Protein AF-A0A6J5WQT6-F1 (afdb_monomer_lite)

Sequence (153 aa):
MKPCLATYYPVIESSADGLALVDELRVAVCMAANLCIQNEGKNLQTSWNDFAIDVWKLLLNVSKVSSRDRVALTAINFLTTLSTSMDHNLFAGHLMITQICQDIVIPIVRLRDKDEELFKVNYIEFIKRDIASDIHIRQRIACEILKGIATNY

pLDDT: mean 81.01, std 10.4, range [44.94, 96.62]

Structure (mmCIF, N/CA/C/O backbone):
data_AF-A0A6J5WQT6-F1
#
_entry.id   AF-A0A6J5WQT6-F1
#
loop_
_atom_site.group_PDB
_atom_site.id
_atom_site.type_symbol
_atom_site.label_atom_id
_atom_site.label_alt_id
_atom_site.label_comp_id
_atom_site.label_asym_id
_atom_site.label_entity_id
_atom_site.label_seq_id
_atom_site.pdbx_PDB_ins_code
_atom_site.Cartn_x
_atom_site.Cartn_y
_atom_site.Cartn_z
_atom_site.occupancy
_atom_site.B_iso_or_equiv
_atom_site.auth_seq_id
_atom_site.auth_comp_id
_atom_site.auth_asym_id
_atom_site.auth_atom_id
_atom_site.pdbx_PDB_model_num
ATOM 1 N N . MET A 1 1 ? -21.359 1.581 6.136 1.00 44.94 1 MET A N 1
ATOM 2 C CA . MET A 1 1 ? -21.185 2.257 4.825 1.00 44.94 1 MET A CA 1
ATOM 3 C C . MET A 1 1 ? -20.963 1.165 3.778 1.00 44.94 1 MET A C 1
ATOM 5 O O . MET A 1 1 ? -20.266 0.218 4.103 1.00 44.94 1 MET A O 1
ATOM 9 N N . LYS A 1 2 ? -21.603 1.187 2.596 1.00 45.00 2 LYS A N 1
ATOM 10 C CA . LYS A 1 2 ? -21.353 0.158 1.553 1.00 45.00 2 LYS A CA 1
ATOM 11 C C . LYS A 1 2 ? -19.872 0.202 1.116 1.00 45.00 2 LYS A C 1
ATOM 13 O O . LYS A 1 2 ? -19.338 1.310 1.045 1.00 45.00 2 LYS A O 1
ATOM 18 N N . PRO A 1 3 ? -19.228 -0.938 0.792 1.00 54.09 3 PRO A N 1
ATOM 19 C CA . PRO A 1 3 ? -17.782 -1.012 0.584 1.00 54.09 3 PRO A CA 1
ATOM 20 C C . PRO A 1 3 ? -17.390 -0.481 -0.803 1.00 54.09 3 PRO A C 1
ATOM 22 O O . PRO A 1 3 ? -17.045 -1.234 -1.710 1.00 54.09 3 PRO A O 1
ATOM 25 N N . CYS A 1 4 ? -17.472 0.834 -1.015 1.00 62.56 4 CYS A N 1
ATOM 26 C CA . CYS A 1 4 ? -17.171 1.446 -2.316 1.00 62.56 4 CYS A CA 1
ATOM 27 C C . CYS A 1 4 ? -15.698 1.301 -2.736 1.00 62.56 4 CYS A C 1
ATOM 29 O O . CYS A 1 4 ? -15.417 1.312 -3.933 1.00 62.56 4 CYS A O 1
ATOM 31 N N . LEU A 1 5 ? -14.770 1.160 -1.782 1.00 72.50 5 LEU A N 1
ATOM 32 C CA . LEU A 1 5 ? -13.321 1.164 -2.036 1.00 72.50 5 LEU A CA 1
ATOM 33 C C . LEU A 1 5 ? -12.792 -0.156 -2.607 1.00 72.50 5 LEU A C 1
ATOM 35 O O . LEU A 1 5 ? -12.010 -0.143 -3.559 1.00 72.50 5 LEU A O 1
ATOM 39 N N . ALA A 1 6 ? -13.230 -1.282 -2.038 1.00 69.00 6 ALA A N 1
ATOM 40 C CA . ALA A 1 6 ? -12.795 -2.622 -2.436 1.00 69.00 6 ALA A CA 1
ATOM 41 C C . ALA A 1 6 ? -13.644 -3.224 -3.572 1.00 69.00 6 ALA A C 1
ATOM 43 O O . ALA A 1 6 ? -13.347 -4.318 -4.050 1.00 69.00 6 ALA A O 1
ATOM 44 N N . THR A 1 7 ? -14.701 -2.529 -4.002 1.00 78.69 7 THR A N 1
ATOM 45 C CA . THR A 1 7 ? -15.551 -2.976 -5.108 1.00 78.69 7 THR A CA 1
ATOM 46 C C . THR A 1 7 ? -14.799 -2.853 -6.434 1.00 78.69 7 THR A C 1
ATOM 48 O O . THR A 1 7 ? -14.163 -1.834 -6.710 1.00 78.69 7 THR A O 1
ATOM 51 N N . TYR A 1 8 ? -14.879 -3.910 -7.243 1.00 77.00 8 TYR A N 1
ATOM 52 C CA . TYR A 1 8 ? -14.387 -3.933 -8.615 1.00 77.00 8 TYR A CA 1
ATOM 53 C C . TYR A 1 8 ? -15.481 -3.441 -9.567 1.00 77.00 8 TYR A C 1
ATOM 55 O O . TYR A 1 8 ? -16.599 -3.961 -9.535 1.00 77.00 8 TYR A O 1
ATOM 63 N N . TYR A 1 9 ? -15.162 -2.459 -10.414 1.00 82.00 9 TYR A N 1
ATOM 64 C CA . TYR A 1 9 ? -16.100 -1.881 -11.382 1.00 82.00 9 TYR A CA 1
ATOM 65 C C . TYR A 1 9 ? -15.746 -2.311 -12.817 1.00 82.00 9 TYR A C 1
ATOM 67 O O . TYR A 1 9 ? -15.130 -1.535 -13.546 1.00 82.00 9 TYR A O 1
ATOM 75 N N . PRO A 1 10 ? -16.145 -3.518 -13.269 1.00 79.44 10 PRO A N 1
ATOM 76 C CA . PRO A 1 10 ? -15.656 -4.121 -14.515 1.00 79.44 10 PRO A CA 1
ATOM 77 C C . PRO A 1 10 ? -15.896 -3.268 -15.765 1.00 79.44 10 PRO A C 1
ATOM 79 O O . PRO A 1 10 ? -15.070 -3.266 -16.665 1.00 79.44 10 PRO A O 1
ATOM 82 N N . VAL A 1 11 ? -17.004 -2.523 -15.814 1.00 83.94 11 VAL A N 1
ATOM 83 C CA . VAL A 1 11 ? -17.367 -1.674 -16.964 1.00 83.94 11 VAL A CA 1
ATOM 84 C C . VAL A 1 11 ? -16.436 -0.465 -17.113 1.00 83.94 11 VAL A C 1
ATOM 86 O O . VAL A 1 11 ? -16.212 0.008 -18.220 1.00 83.94 11 VAL A O 1
ATOM 89 N N . ILE A 1 12 ? -15.908 0.051 -16.002 1.00 82.62 12 ILE A N 1
ATOM 90 C CA . ILE A 1 12 ? -15.072 1.259 -15.983 1.00 82.62 12 ILE A CA 1
ATOM 91 C C . ILE A 1 12 ? -13.594 0.855 -15.978 1.00 82.62 12 ILE A C 1
ATOM 93 O O . ILE A 1 12 ? -12.795 1.361 -16.765 1.00 82.62 12 ILE A O 1
ATOM 97 N N . GLU A 1 13 ? -13.242 -0.120 -15.138 1.00 84.62 13 GLU A N 1
ATOM 98 C CA . GLU A 1 13 ? -11.874 -0.607 -14.945 1.00 84.62 13 GLU A CA 1
ATOM 99 C C . GLU A 1 13 ? -11.351 -1.458 -16.117 1.00 84.62 13 GLU A C 1
ATOM 101 O O . GLU A 1 13 ? -10.177 -1.818 -16.123 1.00 84.62 13 GLU A O 1
ATOM 106 N N . SER A 1 14 ? -12.177 -1.770 -17.126 1.00 85.81 14 SER A N 1
ATOM 107 C CA . SER A 1 14 ? -11.725 -2.443 -18.354 1.00 85.81 14 SER A CA 1
ATOM 108 C C . SER A 1 14 ? -10.884 -1.547 -19.268 1.00 85.81 14 SER A C 1
ATOM 110 O O . SER A 1 14 ? -10.211 -2.051 -20.165 1.00 85.81 14 SER A O 1
ATOM 112 N N . SER A 1 15 ? -10.936 -0.227 -19.075 1.00 89.62 15 SER A N 1
ATOM 113 C CA . SER A 1 15 ? -10.136 0.751 -19.820 1.00 89.62 15 SER A CA 1
ATOM 114 C C . SER A 1 15 ? -9.016 1.319 -18.947 1.00 89.62 15 SER A C 1
ATOM 116 O O . SER A 1 15 ? -9.178 1.445 -17.733 1.00 89.62 15 SER A O 1
ATOM 118 N N . ALA A 1 16 ? -7.888 1.694 -19.558 1.00 86.81 16 ALA A N 1
ATOM 119 C CA . ALA A 1 16 ? -6.777 2.313 -18.833 1.00 86.81 16 ALA A CA 1
ATOM 120 C C . ALA A 1 16 ? -7.197 3.639 -18.168 1.00 86.81 16 ALA A C 1
ATOM 122 O O . ALA A 1 16 ? -6.909 3.850 -16.990 1.00 86.81 16 ALA A O 1
ATOM 123 N N . ASP A 1 17 ? -7.940 4.480 -18.893 1.00 88.50 17 ASP A N 1
ATOM 124 C CA . ASP A 1 17 ? -8.426 5.772 -18.394 1.00 88.50 17 ASP A CA 1
ATOM 125 C C . ASP A 1 17 ? -9.438 5.599 -17.256 1.00 88.50 17 ASP A C 1
ATOM 127 O O . ASP A 1 17 ? -9.370 6.285 -16.236 1.00 88.50 17 ASP A O 1
ATOM 131 N N . GLY A 1 18 ? -10.354 4.636 -17.389 1.00 89.25 18 GLY A N 1
ATOM 132 C CA . GLY A 1 18 ? -11.322 4.333 -16.342 1.00 89.25 18 GLY A CA 1
ATOM 133 C C . GLY A 1 18 ? -10.664 3.763 -15.086 1.00 89.25 18 GLY A C 1
ATOM 134 O O . GLY A 1 18 ? -11.011 4.175 -13.982 1.00 89.25 18 GLY A O 1
ATOM 135 N N . LEU A 1 19 ? -9.666 2.884 -15.223 1.00 88.38 19 LEU A N 1
ATOM 136 C CA . LEU A 1 19 ? -8.891 2.396 -14.080 1.00 88.38 19 LEU A CA 1
ATOM 137 C C . LEU A 1 19 ? -8.145 3.538 -13.371 1.00 88.38 19 LEU A C 1
ATOM 139 O O . LEU A 1 19 ? -8.180 3.609 -12.142 1.00 88.38 19 LEU A O 1
ATOM 143 N N . ALA A 1 20 ? -7.519 4.448 -14.125 1.00 89.75 20 ALA A N 1
ATOM 144 C CA . ALA A 1 20 ? -6.829 5.610 -13.568 1.00 89.75 20 ALA A CA 1
ATOM 145 C C . ALA A 1 20 ? -7.782 6.525 -12.780 1.00 89.75 20 ALA A C 1
ATOM 147 O O . ALA A 1 20 ? -7.458 6.928 -11.662 1.00 89.75 20 ALA A O 1
ATOM 148 N N . LEU A 1 21 ? -8.983 6.780 -13.309 1.00 91.12 21 LEU A N 1
ATOM 149 C CA . LEU A 1 21 ? -10.018 7.564 -12.630 1.00 91.12 21 LEU A CA 1
ATOM 150 C C . LEU A 1 21 ? -10.463 6.914 -11.311 1.00 91.12 21 LEU A C 1
ATOM 152 O O . LEU A 1 21 ? -10.594 7.587 -10.286 1.00 91.12 21 LEU A O 1
ATOM 156 N N . VAL A 1 22 ? -10.691 5.598 -11.315 1.00 90.81 22 VAL A N 1
ATOM 157 C CA . VAL A 1 22 ? -11.077 4.875 -10.094 1.00 90.81 22 VAL A CA 1
ATOM 158 C C . VAL A 1 22 ? -9.937 4.905 -9.069 1.00 90.81 22 VAL A C 1
ATOM 160 O O . VAL A 1 22 ? -10.186 5.049 -7.872 1.00 90.81 22 VAL A O 1
ATOM 163 N N . ASP A 1 23 ? -8.685 4.817 -9.513 1.00 91.88 23 ASP A N 1
ATOM 164 C CA . ASP A 1 23 ? -7.517 4.922 -8.637 1.00 91.88 23 ASP A CA 1
ATOM 165 C C . ASP A 1 23 ? -7.348 6.318 -8.038 1.00 91.88 23 ASP A C 1
ATOM 167 O O . ASP A 1 23 ? -7.031 6.440 -6.853 1.00 91.88 23 ASP A O 1
ATOM 171 N N . GLU A 1 24 ? -7.629 7.371 -8.800 1.00 92.25 24 GLU A N 1
ATOM 172 C CA . GLU A 1 24 ? -7.683 8.741 -8.287 1.00 92.25 24 GLU A CA 1
ATOM 173 C C . GLU A 1 24 ? -8.760 8.919 -7.223 1.00 92.25 24 GLU A C 1
ATOM 175 O O . GLU A 1 24 ? -8.486 9.489 -6.164 1.00 92.25 24 GLU A O 1
ATOM 180 N N . LEU A 1 25 ? -9.950 8.361 -7.448 1.00 92.50 25 LEU A N 1
ATOM 181 C CA . LEU A 1 25 ? -11.016 8.375 -6.454 1.00 92.50 25 LEU A CA 1
ATOM 182 C C . LEU A 1 25 ? -10.603 7.627 -5.177 1.00 92.50 25 LEU A C 1
ATOM 184 O O . LEU A 1 25 ? -10.785 8.146 -4.076 1.00 92.50 25 LEU A O 1
ATOM 188 N N . ARG A 1 26 ? -10.014 6.430 -5.308 1.00 92.56 26 ARG A N 1
ATOM 189 C CA . ARG A 1 26 ? -9.519 5.635 -4.168 1.00 92.56 26 ARG A CA 1
ATOM 190 C C . ARG A 1 26 ? -8.470 6.412 -3.365 1.00 92.56 26 ARG A C 1
ATOM 192 O O . ARG A 1 26 ? -8.552 6.447 -2.139 1.00 92.56 26 ARG A O 1
ATOM 199 N N . VAL A 1 27 ? -7.533 7.085 -4.039 1.00 93.19 27 VAL A N 1
ATOM 200 C CA . VAL A 1 27 ? -6.537 7.960 -3.395 1.00 93.19 27 VAL A CA 1
ATOM 201 C C . VAL A 1 27 ? -7.218 9.107 -2.651 1.00 93.19 27 VAL A C 1
ATOM 203 O O . VAL A 1 27 ? -6.952 9.295 -1.465 1.00 93.19 27 VAL A O 1
ATOM 206 N N . ALA A 1 28 ? -8.118 9.842 -3.307 1.00 93.25 28 ALA A N 1
ATOM 207 C CA . ALA A 1 28 ? -8.797 10.990 -2.709 1.00 93.25 28 ALA A CA 1
ATOM 208 C C . ALA A 1 28 ? -9.595 10.602 -1.454 1.00 93.25 28 ALA A C 1
ATOM 210 O O . ALA A 1 28 ? -9.515 11.285 -0.433 1.00 93.25 28 ALA A O 1
ATOM 211 N N . VAL A 1 29 ? -10.304 9.470 -1.497 1.00 91.94 29 VAL A N 1
ATOM 212 C CA . VAL A 1 29 ? -11.066 8.947 -0.354 1.00 91.94 29 VAL A CA 1
ATOM 213 C C . VAL A 1 29 ? -10.141 8.568 0.805 1.00 91.94 29 VAL A C 1
ATOM 215 O O . VAL A 1 29 ? -10.403 8.970 1.939 1.00 91.94 29 VAL A O 1
ATOM 21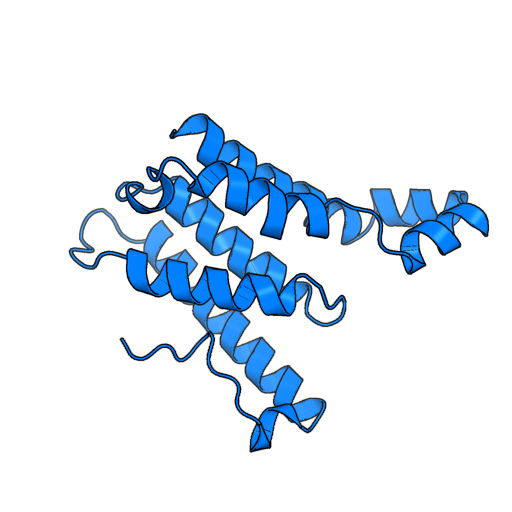8 N N . CYS A 1 30 ? -9.041 7.851 0.546 1.00 91.88 30 CYS A N 1
ATOM 219 C CA . CYS A 1 30 ? -8.073 7.505 1.592 1.00 91.88 30 CYS A CA 1
ATOM 220 C C . CYS A 1 30 ? -7.418 8.754 2.208 1.00 91.88 30 CYS A C 1
ATOM 222 O O . CYS A 1 30 ? -7.247 8.814 3.423 1.00 91.88 30 CYS A O 1
ATOM 224 N N . MET A 1 31 ? -7.084 9.770 1.402 1.00 91.44 31 MET A N 1
ATOM 225 C CA . MET A 1 31 ? -6.524 11.033 1.903 1.00 91.44 31 MET A CA 1
ATOM 226 C C . MET A 1 31 ? -7.521 11.803 2.769 1.00 91.44 31 MET A C 1
ATOM 228 O O . MET A 1 31 ? -7.147 12.285 3.837 1.00 91.44 31 MET A O 1
ATOM 232 N N . ALA A 1 32 ? -8.781 11.898 2.337 1.00 89.75 32 ALA A N 1
ATOM 233 C CA . ALA A 1 32 ? -9.829 12.565 3.100 1.00 89.75 32 ALA A CA 1
ATOM 234 C C . ALA A 1 32 ? -10.065 11.872 4.448 1.00 89.75 32 ALA A C 1
ATOM 236 O O . ALA A 1 32 ? -10.076 12.534 5.483 1.00 89.75 32 ALA A O 1
ATOM 237 N N . ALA A 1 33 ? -10.161 10.538 4.450 1.00 88.25 33 ALA A N 1
ATOM 238 C CA . ALA A 1 33 ? -10.294 9.756 5.676 1.00 88.25 33 ALA A CA 1
ATOM 239 C C . ALA A 1 33 ? -9.100 9.966 6.621 1.00 88.25 33 ALA A C 1
ATOM 241 O O . ALA A 1 33 ? -9.276 10.125 7.827 1.00 88.25 33 ALA A O 1
ATOM 242 N N . ASN A 1 34 ? -7.886 10.038 6.070 1.00 88.50 34 ASN A N 1
ATOM 243 C CA . ASN A 1 34 ? -6.684 10.289 6.856 1.00 88.50 34 ASN A CA 1
ATOM 244 C C . ASN A 1 34 ? -6.702 11.673 7.523 1.00 88.50 34 ASN A C 1
ATOM 246 O O . ASN A 1 34 ? -6.357 11.807 8.695 1.00 88.50 34 ASN A O 1
ATOM 250 N N . LEU A 1 35 ? -7.144 12.697 6.788 1.00 88.38 35 LEU A N 1
ATOM 251 C CA . LEU A 1 35 ? -7.294 14.052 7.314 1.00 88.38 35 LEU A CA 1
ATOM 252 C C . LEU A 1 35 ? -8.351 14.112 8.424 1.00 88.38 35 LEU A C 1
ATOM 254 O O . LEU A 1 35 ? -8.134 14.798 9.418 1.00 88.38 35 LEU A O 1
ATOM 258 N N . CYS A 1 36 ? -9.458 13.374 8.290 1.00 85.06 36 CYS A N 1
ATOM 259 C CA . CYS A 1 36 ? -10.468 13.261 9.344 1.00 85.06 36 CYS A CA 1
ATOM 260 C C . CYS A 1 36 ? -9.867 12.693 10.636 1.00 85.06 36 CYS A C 1
ATOM 262 O O . CYS A 1 36 ? -10.036 13.290 11.692 1.00 85.06 36 CYS A O 1
ATOM 264 N N . ILE A 1 37 ? -9.101 11.598 10.563 1.00 83.12 37 ILE A N 1
ATOM 265 C CA . ILE A 1 37 ? -8.464 11.010 11.756 1.00 83.12 37 ILE A CA 1
ATOM 266 C C . ILE A 1 37 ? -7.483 11.994 12.414 1.00 83.12 37 ILE A C 1
ATOM 268 O O . ILE A 1 37 ? -7.426 12.071 13.638 1.00 83.12 37 ILE A O 1
ATOM 272 N N . GLN A 1 38 ? -6.725 12.760 11.622 1.00 84.38 38 GLN A N 1
ATOM 273 C CA . GLN A 1 38 ? -5.735 13.711 12.146 1.00 84.38 38 GLN A CA 1
ATOM 274 C C . GLN A 1 38 ? -6.357 14.983 12.736 1.00 84.38 38 GLN A C 1
ATOM 276 O O . GLN A 1 38 ? -5.838 15.516 13.715 1.00 84.38 38 GLN A O 1
ATOM 281 N N . ASN A 1 39 ? -7.445 15.481 12.143 1.00 80.75 39 ASN A N 1
ATOM 282 C CA . ASN A 1 39 ? -8.073 16.737 12.557 1.00 80.75 39 ASN A CA 1
ATOM 283 C C . ASN A 1 39 ? -9.094 16.570 13.686 1.00 80.75 39 ASN A C 1
ATOM 285 O O . ASN A 1 39 ? -9.455 17.560 14.325 1.00 80.75 39 ASN A O 1
ATOM 289 N N . GLU A 1 40 ? -9.590 15.360 13.941 1.00 63.84 40 GLU A N 1
ATOM 290 C CA . GLU A 1 40 ? -10.653 15.170 14.918 1.00 63.84 40 GLU A CA 1
ATOM 291 C C . GLU A 1 40 ? -10.130 14.912 16.334 1.00 63.84 40 GLU A C 1
ATOM 293 O O . GLU A 1 40 ? -9.737 13.814 16.727 1.00 63.84 40 GLU A O 1
ATOM 298 N N . GLY A 1 41 ? -10.223 15.956 17.160 1.00 53.62 41 GLY A N 1
ATOM 299 C CA . GLY A 1 41 ? -10.211 15.822 18.608 1.00 53.62 41 GLY A CA 1
ATOM 300 C C . GLY A 1 41 ? -11.430 15.025 19.086 1.00 53.62 41 GLY A C 1
ATOM 301 O O . GLY A 1 41 ? -12.519 15.573 19.203 1.00 53.62 41 GLY A O 1
ATOM 302 N N . LYS A 1 42 ? -11.226 13.740 19.397 1.00 52.72 42 LYS A N 1
ATOM 303 C CA . LYS A 1 42 ? -12.059 12.869 20.260 1.00 52.72 42 LYS A CA 1
ATOM 304 C C . LYS A 1 42 ? -13.551 12.656 19.915 1.00 52.72 42 LYS A C 1
ATOM 306 O O . LYS A 1 42 ? -14.196 11.901 20.636 1.00 52.72 42 LYS A O 1
ATOM 311 N N . ASN A 1 43 ? -14.111 13.245 18.856 1.00 52.44 43 ASN A N 1
ATOM 312 C CA . ASN A 1 43 ? -15.568 13.253 18.625 1.00 52.44 43 ASN A CA 1
ATOM 313 C C . ASN A 1 43 ? -16.109 12.214 17.629 1.00 52.44 43 ASN A C 1
ATOM 315 O O . ASN A 1 43 ? -17.322 12.147 17.419 1.00 52.44 43 ASN A O 1
ATOM 319 N N . LEU A 1 44 ? -15.269 11.341 17.071 1.00 55.97 44 LEU A N 1
ATOM 320 C CA . LEU A 1 44 ? -15.759 10.235 16.249 1.00 55.97 44 LEU A CA 1
ATOM 321 C C . LEU A 1 44 ? -16.254 9.098 17.148 1.00 55.97 44 LEU A C 1
ATOM 323 O O . LEU A 1 44 ? -15.495 8.224 17.543 1.00 55.97 44 LEU A O 1
ATOM 327 N N . GLN A 1 45 ? -17.564 9.066 17.412 1.00 52.38 45 GLN A N 1
ATOM 328 C CA . GLN A 1 45 ? -18.259 7.852 17.879 1.00 52.38 45 GLN A CA 1
ATOM 329 C C . GLN A 1 45 ? -18.304 6.748 16.801 1.00 52.38 45 GLN A C 1
ATOM 331 O O . GLN A 1 45 ? -18.815 5.656 17.046 1.00 52.38 45 GLN A O 1
ATOM 336 N N . THR A 1 46 ? -17.805 7.030 15.593 1.00 63.12 46 THR A N 1
ATOM 337 C CA . THR A 1 46 ? -17.795 6.084 14.477 1.00 63.12 46 THR A CA 1
ATOM 338 C C . THR A 1 46 ? -16.517 5.264 14.516 1.00 63.12 46 THR A C 1
ATOM 340 O O . THR A 1 46 ? -15.428 5.796 14.314 1.00 63.12 46 THR A O 1
ATOM 343 N N . SER A 1 47 ? -16.664 3.958 14.728 1.00 71.81 47 SER A N 1
ATOM 344 C CA . SER A 1 47 ? -15.560 3.016 14.583 1.00 71.81 47 SER A CA 1
ATOM 345 C C . SER A 1 47 ? -15.074 2.994 13.130 1.00 71.81 47 SER A C 1
ATOM 347 O O . SER A 1 47 ? -15.850 2.755 12.203 1.00 71.81 47 SER A O 1
ATOM 349 N N . TRP A 1 48 ? -13.775 3.209 12.928 1.00 80.94 48 TRP A N 1
ATOM 350 C CA . TRP A 1 48 ? -13.124 3.140 11.613 1.00 80.94 48 TRP A CA 1
ATOM 351 C C . TRP A 1 48 ? -12.861 1.707 11.141 1.00 80.94 48 TRP A C 1
ATOM 353 O O . TRP A 1 48 ? -12.327 1.510 10.049 1.00 80.94 48 TRP A O 1
ATOM 363 N N . ASN A 1 49 ? -13.244 0.707 11.938 1.00 80.31 49 ASN A N 1
ATOM 364 C CA . ASN A 1 49 ? -12.882 -0.688 11.723 1.00 80.31 49 ASN A CA 1
ATOM 365 C C . ASN A 1 49 ? -13.348 -1.215 10.361 1.00 80.31 49 ASN A C 1
ATOM 367 O O . ASN A 1 49 ? -12.546 -1.768 9.612 1.00 80.31 49 ASN A O 1
ATOM 371 N N . ASP A 1 50 ? -14.611 -0.979 9.998 1.00 81.56 50 ASP A N 1
ATOM 372 C CA . ASP A 1 50 ? -15.162 -1.427 8.711 1.00 81.56 50 ASP A CA 1
ATOM 373 C C . ASP A 1 50 ? -14.427 -0.789 7.526 1.00 81.56 50 ASP A C 1
ATOM 375 O O . ASP A 1 50 ? -14.080 -1.459 6.552 1.00 81.56 50 ASP A O 1
ATOM 379 N N . PHE A 1 51 ? -14.141 0.511 7.623 1.00 84.25 51 PHE A N 1
ATOM 380 C CA . PHE A 1 51 ? -13.435 1.236 6.573 1.00 84.25 51 PHE A CA 1
ATOM 381 C C . PHE A 1 51 ? -11.989 0.756 6.437 1.00 84.25 51 PHE A C 1
ATOM 383 O O . PHE A 1 51 ? -11.491 0.573 5.329 1.00 84.25 51 PHE A O 1
ATOM 390 N N . ALA A 1 52 ? -11.319 0.490 7.554 1.00 84.69 52 ALA A N 1
ATOM 391 C CA . ALA A 1 52 ? -9.968 -0.039 7.544 1.00 84.69 52 ALA A CA 1
ATOM 392 C C . ALA A 1 52 ? -9.899 -1.463 6.970 1.00 84.69 52 ALA A C 1
ATOM 394 O O . ALA A 1 52 ? -8.961 -1.769 6.237 1.00 84.69 52 ALA A O 1
ATOM 395 N N . ILE A 1 53 ? -10.914 -2.304 7.205 1.00 84.62 53 ILE A N 1
ATOM 396 C CA . ILE A 1 53 ? -11.051 -3.614 6.546 1.00 84.62 53 ILE A CA 1
ATOM 397 C C . ILE A 1 53 ? -11.216 -3.454 5.025 1.00 84.62 53 ILE A C 1
ATOM 399 O O . ILE A 1 53 ? -10.659 -4.236 4.252 1.00 84.62 53 ILE A O 1
ATOM 403 N N . ASP A 1 54 ? -11.955 -2.449 4.558 1.00 87.88 54 ASP A N 1
ATOM 404 C CA . ASP A 1 54 ? -12.088 -2.187 3.121 1.00 87.88 54 ASP A CA 1
ATOM 405 C C . ASP A 1 54 ? -10.784 -1.666 2.501 1.00 87.88 54 ASP A C 1
ATOM 407 O O . ASP A 1 54 ? -10.393 -2.117 1.419 1.00 87.88 54 ASP A O 1
ATOM 411 N N . VAL A 1 55 ? -10.070 -0.772 3.194 1.00 89.19 55 VAL A N 1
ATOM 412 C CA . VAL A 1 55 ? -8.739 -0.296 2.780 1.00 89.19 55 VAL A CA 1
ATOM 413 C C . VAL A 1 55 ? -7.737 -1.451 2.748 1.00 89.19 55 VAL A C 1
ATOM 415 O O . VAL A 1 55 ? -6.939 -1.547 1.817 1.00 89.19 55 VAL A O 1
ATOM 418 N N . TRP A 1 56 ? -7.822 -2.373 3.706 1.00 86.31 56 TRP A N 1
ATOM 419 C CA . TRP A 1 56 ? -7.025 -3.592 3.723 1.00 86.31 56 TRP A CA 1
ATOM 420 C C . TRP A 1 56 ? -7.231 -4.435 2.466 1.00 86.31 56 TRP A C 1
ATOM 422 O O . TRP A 1 56 ? -6.281 -4.756 1.752 1.00 86.31 56 TRP A O 1
ATOM 432 N N . LYS A 1 57 ? -8.492 -4.761 2.155 1.00 87.00 57 LYS A N 1
ATOM 433 C CA . LYS A 1 57 ? -8.855 -5.540 0.961 1.00 87.00 57 LYS A CA 1
ATOM 434 C C . LYS A 1 57 ? -8.409 -4.847 -0.321 1.00 87.00 57 LYS A C 1
ATOM 436 O O . LYS A 1 57 ? -7.943 -5.514 -1.242 1.00 87.00 57 LYS A O 1
ATOM 441 N N . LEU A 1 58 ? -8.532 -3.521 -0.386 1.00 88.88 58 LEU A N 1
ATOM 442 C CA . LEU A 1 58 ? -7.996 -2.739 -1.494 1.00 88.88 58 LEU A CA 1
ATOM 443 C C . LEU A 1 58 ? -6.481 -2.948 -1.618 1.00 88.88 58 LEU A C 1
ATOM 445 O O . LEU A 1 58 ? -5.995 -3.230 -2.714 1.00 88.88 58 LEU A O 1
ATOM 449 N N . LEU A 1 59 ? -5.748 -2.864 -0.506 1.00 86.94 59 LEU A N 1
ATOM 450 C CA . LEU A 1 59 ? -4.296 -2.988 -0.486 1.00 86.94 59 LEU A CA 1
ATOM 451 C C . LEU A 1 59 ? -3.802 -4.341 -1.006 1.00 86.94 59 LEU A C 1
ATOM 453 O O . LEU A 1 59 ? -2.875 -4.366 -1.813 1.00 86.94 59 LEU A O 1
ATOM 457 N N . LEU A 1 60 ? -4.466 -5.439 -0.625 1.00 84.56 60 LEU A N 1
ATOM 458 C CA . LEU A 1 60 ? -4.161 -6.792 -1.116 1.00 84.56 60 LEU A CA 1
ATOM 459 C C . LEU A 1 60 ? -4.192 -6.900 -2.649 1.00 84.56 60 LEU A C 1
ATOM 461 O O . LEU A 1 60 ? -3.478 -7.721 -3.235 1.00 84.56 60 LEU A O 1
ATOM 465 N N . ASN A 1 61 ? -5.022 -6.077 -3.295 1.00 83.44 61 ASN A N 1
ATOM 466 C CA . ASN A 1 61 ? -5.183 -6.056 -4.744 1.00 83.44 61 ASN A CA 1
ATOM 467 C C . ASN A 1 61 ? -4.192 -5.106 -5.429 1.00 83.44 61 ASN A C 1
ATOM 469 O O . ASN A 1 61 ? -3.698 -5.420 -6.512 1.00 83.44 61 ASN A O 1
ATOM 473 N N . VAL A 1 62 ? -3.899 -3.947 -4.827 1.00 84.38 62 VAL A N 1
ATOM 474 C CA . VAL A 1 62 ? -3.062 -2.915 -5.467 1.00 84.38 62 VAL A CA 1
ATOM 475 C C . VAL A 1 62 ? -1.567 -3.071 -5.198 1.00 84.38 62 VAL A C 1
ATOM 477 O O . VAL A 1 62 ? -0.772 -2.673 -6.044 1.00 84.38 62 VAL A O 1
ATOM 480 N N . SER A 1 63 ? -1.161 -3.690 -4.083 1.00 77.44 63 SER A N 1
ATOM 481 C CA . SER A 1 63 ? 0.255 -3.811 -3.681 1.00 77.44 63 SER A CA 1
ATOM 482 C C . SER A 1 63 ? 1.109 -4.629 -4.655 1.00 77.44 63 SER A C 1
ATOM 484 O O . SER A 1 63 ? 2.326 -4.467 -4.712 1.00 77.44 63 SER A O 1
ATOM 486 N N . LYS A 1 64 ? 0.473 -5.487 -5.458 1.00 75.50 64 LYS A N 1
ATOM 487 C CA . LYS A 1 64 ? 1.135 -6.363 -6.436 1.00 75.50 64 LYS A CA 1
ATOM 488 C C . LYS A 1 64 ? 1.389 -5.680 -7.783 1.00 75.50 64 LYS A C 1
ATOM 490 O O . LYS A 1 64 ? 2.096 -6.234 -8.620 1.00 75.50 64 LYS A O 1
ATOM 495 N N . VAL A 1 65 ? 0.805 -4.504 -8.023 1.00 79.75 65 VAL A N 1
ATOM 496 C CA . VAL A 1 65 ? 0.773 -3.862 -9.343 1.00 79.75 65 VAL A CA 1
ATOM 497 C C . VAL A 1 65 ? 1.502 -2.524 -9.292 1.00 79.75 65 VAL A C 1
ATOM 499 O O . VAL A 1 65 ? 0.985 -1.547 -8.760 1.00 79.75 65 VAL A O 1
ATOM 502 N N . SER A 1 66 ? 2.684 -2.440 -9.913 1.00 77.12 66 SER A N 1
ATOM 503 C CA . SER A 1 66 ? 3.544 -1.253 -9.779 1.00 77.12 66 SER A CA 1
ATOM 504 C C . SER A 1 66 ? 2.947 0.050 -10.317 1.00 77.12 66 SER A C 1
ATOM 506 O O . SER A 1 66 ? 3.337 1.125 -9.878 1.00 77.12 66 SER A O 1
ATOM 508 N N . SER A 1 67 ? 2.017 -0.015 -11.276 1.00 82.56 67 SER A N 1
ATOM 509 C CA . SER A 1 67 ? 1.318 1.178 -11.781 1.00 82.56 67 SER A CA 1
ATOM 510 C C . SER A 1 67 ? 0.336 1.768 -10.765 1.00 82.56 67 SER A C 1
ATOM 512 O O . SER A 1 67 ? -0.082 2.911 -10.916 1.00 82.56 67 SER A O 1
ATOM 514 N N . ARG A 1 68 ? -0.002 1.013 -9.713 1.00 85.94 68 ARG A N 1
ATOM 515 C CA . ARG A 1 68 ? -0.960 1.389 -8.668 1.00 85.94 68 ARG A CA 1
ATOM 516 C C . ARG A 1 68 ? -0.274 1.694 -7.332 1.00 85.94 68 ARG A C 1
ATOM 518 O O . ARG A 1 68 ? -0.950 1.815 -6.311 1.00 85.94 68 ARG A O 1
ATOM 525 N N . ASP A 1 69 ? 1.052 1.893 -7.349 1.00 84.19 69 ASP A N 1
ATOM 526 C CA . ASP A 1 69 ? 1.865 2.230 -6.169 1.00 84.19 69 ASP A CA 1
ATOM 527 C C . ASP A 1 69 ? 1.277 3.438 -5.415 1.00 84.19 69 ASP A C 1
ATOM 529 O O . ASP A 1 69 ? 1.229 3.431 -4.189 1.00 84.19 69 ASP A O 1
ATOM 533 N N . ARG A 1 70 ? 0.749 4.451 -6.121 1.00 88.12 70 ARG A N 1
ATOM 534 C CA . ARG A 1 70 ? 0.141 5.636 -5.488 1.00 88.12 70 ARG A CA 1
ATOM 535 C C . ARG A 1 70 ? -1.043 5.273 -4.587 1.00 88.12 70 ARG A C 1
ATOM 537 O O . ARG A 1 70 ? -1.101 5.737 -3.455 1.00 88.12 70 ARG A O 1
ATOM 544 N N . VAL A 1 71 ? -1.944 4.407 -5.058 1.00 90.06 71 VAL A N 1
ATOM 545 C CA . VAL A 1 71 ? -3.090 3.926 -4.267 1.00 90.06 71 VAL A CA 1
ATOM 546 C C . VAL A 1 71 ? -2.600 3.145 -3.050 1.00 90.06 71 VAL A C 1
ATOM 548 O O . VAL A 1 71 ? -3.069 3.385 -1.938 1.00 90.06 71 VAL A O 1
ATOM 551 N N . ALA A 1 72 ? -1.628 2.247 -3.254 1.00 87.81 72 ALA A N 1
ATOM 552 C CA . ALA A 1 72 ? -1.060 1.433 -2.185 1.00 87.81 72 ALA A CA 1
ATOM 553 C C . ALA A 1 72 ? -0.428 2.302 -1.085 1.00 87.81 72 ALA A C 1
ATOM 555 O O . ALA A 1 72 ? -0.729 2.133 0.094 1.00 87.81 72 ALA A O 1
ATOM 556 N N . LEU A 1 73 ? 0.396 3.281 -1.465 1.00 88.12 73 LEU A N 1
ATOM 557 C CA . LEU A 1 73 ? 1.074 4.172 -0.525 1.00 88.12 73 LEU A CA 1
ATOM 558 C C . LEU A 1 73 ? 0.087 5.022 0.284 1.00 88.12 73 LEU A C 1
ATOM 560 O O . LEU A 1 73 ? 0.242 5.148 1.499 1.00 88.12 73 LEU A O 1
ATOM 564 N N . THR A 1 74 ? -0.948 5.573 -0.357 1.00 90.62 74 THR A N 1
ATOM 565 C CA . THR A 1 74 ? -1.977 6.355 0.344 1.00 90.62 74 THR A CA 1
ATOM 566 C C . THR A 1 74 ? -2.786 5.491 1.315 1.00 90.62 74 THR A C 1
ATOM 568 O O . THR A 1 74 ? -3.061 5.925 2.433 1.00 90.62 74 THR A O 1
ATOM 571 N N . ALA A 1 75 ? -3.139 4.266 0.919 1.00 90.38 75 ALA A N 1
ATOM 572 C CA . ALA A 1 75 ? -3.847 3.318 1.776 1.00 90.38 75 ALA A CA 1
ATOM 573 C C . ALA A 1 75 ? -3.016 2.906 3.006 1.00 90.38 75 ALA A C 1
ATOM 575 O O . ALA A 1 75 ? -3.546 2.875 4.116 1.00 90.38 75 ALA A O 1
ATOM 576 N N . ILE A 1 76 ? -1.710 2.663 2.846 1.00 88.94 76 ILE A N 1
ATOM 577 C CA . ILE A 1 76 ? -0.822 2.356 3.982 1.00 88.94 76 ILE A CA 1
ATOM 578 C C . ILE A 1 76 ? -0.721 3.552 4.919 1.00 88.94 76 ILE A C 1
ATOM 580 O O . ILE A 1 76 ? -0.848 3.382 6.123 1.00 88.94 76 ILE A O 1
ATOM 584 N N . ASN A 1 77 ? -0.559 4.763 4.381 1.00 89.81 77 ASN A N 1
ATOM 585 C CA . ASN A 1 77 ? -0.489 5.974 5.197 1.00 89.81 77 ASN A CA 1
ATOM 586 C C . ASN A 1 77 ? -1.748 6.172 6.064 1.00 89.81 77 ASN A C 1
ATOM 588 O O . ASN A 1 77 ? -1.649 6.570 7.225 1.00 89.81 77 ASN A O 1
ATOM 592 N N . PHE A 1 78 ? -2.924 5.847 5.517 1.00 89.50 78 PHE A N 1
ATOM 593 C CA . PHE A 1 78 ? -4.172 5.821 6.278 1.00 89.50 78 PHE A CA 1
ATOM 594 C C . PHE A 1 78 ? -4.123 4.791 7.421 1.00 89.50 78 PHE A C 1
ATOM 596 O O . PHE A 1 78 ? -4.387 5.142 8.571 1.00 89.50 78 PHE A O 1
ATOM 603 N N . LEU A 1 79 ? -3.739 3.539 7.135 1.00 87.75 79 LEU A N 1
ATOM 604 C CA . LEU A 1 79 ? -3.665 2.478 8.150 1.00 87.75 79 LEU A CA 1
ATOM 605 C C . LEU A 1 79 ? -2.634 2.787 9.246 1.00 87.75 79 LEU A C 1
ATOM 607 O O . LEU A 1 79 ? -2.917 2.558 10.420 1.00 87.75 79 LEU A O 1
ATOM 611 N N . THR A 1 80 ? -1.478 3.355 8.890 1.00 87.69 80 THR A N 1
ATOM 612 C CA . THR A 1 80 ? -0.467 3.817 9.851 1.00 87.69 80 THR A CA 1
ATOM 613 C C . THR A 1 80 ? -1.052 4.866 10.789 1.00 87.69 80 THR A C 1
ATOM 615 O O . THR A 1 80 ? -0.955 4.722 12.005 1.00 87.69 80 THR A O 1
ATOM 618 N N . THR A 1 81 ? -1.718 5.885 10.241 1.00 87.56 81 THR A N 1
ATOM 619 C CA . THR A 1 81 ? -2.320 6.963 11.040 1.00 87.56 81 THR A CA 1
ATOM 620 C C . THR A 1 81 ? -3.382 6.411 11.988 1.00 87.56 81 THR A C 1
ATOM 622 O O . THR A 1 81 ? -3.384 6.740 13.176 1.00 87.56 81 THR A O 1
ATOM 625 N N . LEU A 1 82 ? -4.232 5.505 11.494 1.00 85.19 82 LEU A N 1
ATOM 626 C CA . LEU A 1 82 ? -5.239 4.838 12.311 1.00 85.19 82 LEU A CA 1
ATOM 627 C C . LEU A 1 82 ? -4.609 3.993 13.432 1.00 85.19 82 LEU A C 1
ATOM 629 O O . LEU A 1 82 ? -5.085 4.060 14.563 1.00 85.19 82 LEU A O 1
ATOM 633 N N . SER A 1 83 ? -3.515 3.267 13.163 1.00 80.38 83 SER A N 1
ATOM 634 C CA . SER A 1 83 ? -2.820 2.445 14.172 1.00 80.38 83 SER A CA 1
ATOM 635 C C . SER A 1 83 ? -2.240 3.250 15.337 1.00 80.38 83 SER A C 1
ATOM 637 O O . SER A 1 83 ? -2.069 2.705 16.422 1.00 80.38 83 SER A O 1
ATOM 639 N N . THR A 1 84 ? -1.972 4.540 15.119 1.00 80.31 84 THR A N 1
ATOM 640 C CA . THR A 1 84 ? -1.463 5.476 16.134 1.00 80.31 84 THR A CA 1
ATOM 641 C C . THR A 1 84 ? -2.558 6.338 16.773 1.00 80.31 84 THR A C 1
ATOM 643 O O . THR A 1 84 ? -2.265 7.201 17.598 1.00 80.31 84 THR A O 1
ATOM 646 N N . SER A 1 85 ? -3.818 6.150 16.371 1.00 78.56 85 SER A N 1
ATOM 647 C CA . SER A 1 85 ? -4.959 6.933 16.856 1.00 78.56 85 SER A CA 1
ATOM 648 C C . SER A 1 85 ? -5.540 6.376 18.167 1.00 78.56 85 SER A C 1
ATOM 650 O O . SER A 1 85 ? -5.152 5.309 18.640 1.00 78.56 85 SER A O 1
ATOM 652 N N . MET A 1 86 ? -6.492 7.093 18.781 1.00 65.06 86 MET A N 1
ATOM 653 C CA . MET A 1 86 ? -7.093 6.670 20.057 1.00 65.06 86 MET A CA 1
ATOM 654 C C . MET A 1 86 ? -7.892 5.359 19.963 1.00 65.06 86 MET A C 1
ATOM 656 O O . MET A 1 86 ? -7.976 4.652 20.964 1.00 65.06 86 MET A O 1
ATOM 660 N N . ASP A 1 87 ? -8.434 5.013 18.790 1.00 63.78 87 ASP A N 1
ATOM 661 C CA . ASP A 1 87 ? -9.242 3.805 18.571 1.00 63.78 87 ASP A CA 1
ATOM 662 C C . ASP A 1 87 ? -8.435 2.744 17.805 1.00 63.78 87 ASP A C 1
ATOM 664 O O . ASP A 1 87 ? -8.616 2.490 16.615 1.00 63.78 87 ASP A O 1
ATOM 668 N N . HIS A 1 88 ? -7.462 2.170 18.509 1.00 64.75 88 HIS A N 1
ATOM 669 C CA . HIS A 1 88 ? -6.454 1.255 17.979 1.00 64.75 88 HIS A CA 1
ATOM 670 C C . HIS A 1 88 ? -6.907 -0.228 18.106 1.00 64.75 88 HIS A C 1
ATOM 672 O O . HIS A 1 88 ? -6.300 -1.156 17.597 1.00 64.75 88 HIS A O 1
ATOM 678 N N . ASN A 1 89 ? -8.084 -0.524 18.658 1.00 69.12 89 ASN A N 1
ATOM 679 C CA . ASN A 1 89 ? -8.515 -1.921 18.856 1.00 69.12 89 ASN A CA 1
ATOM 680 C C . ASN A 1 89 ? -8.616 -2.776 17.573 1.00 69.12 89 ASN A C 1
ATOM 682 O O . ASN A 1 89 ? -8.627 -4.004 17.659 1.00 69.12 89 ASN A O 1
ATOM 686 N N . LEU A 1 90 ? -8.640 -2.159 16.387 1.00 69.50 90 LEU A N 1
ATOM 687 C CA . LEU A 1 90 ? -8.615 -2.860 15.104 1.00 69.50 90 LEU A CA 1
ATOM 688 C C . LEU A 1 90 ? -7.425 -3.820 14.943 1.00 69.50 90 LEU A C 1
ATOM 690 O O . LEU A 1 90 ? -7.587 -4.901 14.377 1.00 69.50 90 LEU A O 1
ATOM 694 N N . PHE A 1 91 ? -6.234 -3.435 15.412 1.00 72.56 91 PHE A N 1
ATOM 695 C CA . PHE A 1 91 ? -5.021 -4.232 15.201 1.00 72.56 91 PHE A CA 1
ATOM 696 C C . PHE A 1 91 ? -4.692 -5.151 16.389 1.00 72.56 91 PHE A C 1
ATOM 698 O O . PHE A 1 91 ? -3.718 -5.895 16.328 1.00 72.56 91 PHE A O 1
ATOM 705 N N . ALA A 1 92 ? -5.540 -5.179 17.425 1.00 71.94 92 ALA A N 1
ATOM 706 C CA . ALA A 1 92 ? -5.350 -5.992 18.631 1.00 71.94 92 ALA A CA 1
ATOM 707 C C . ALA A 1 92 ? -5.599 -7.503 18.422 1.00 71.94 92 ALA A C 1
ATOM 709 O O . ALA A 1 92 ? -5.423 -8.306 19.339 1.00 71.94 92 ALA A O 1
ATOM 710 N N . GLY A 1 93 ? -6.033 -7.920 17.228 1.00 72.81 93 GLY A N 1
ATOM 711 C CA . GLY A 1 93 ? -6.220 -9.332 16.900 1.00 72.81 93 GLY A CA 1
ATOM 712 C C . GLY A 1 93 ? -4.890 -10.090 16.833 1.00 72.81 93 GLY A C 1
ATOM 713 O O . GLY A 1 93 ? -3.952 -9.649 16.178 1.00 72.81 93 GLY A O 1
ATOM 714 N N . HIS A 1 94 ? -4.832 -11.289 17.422 1.00 66.88 94 HIS A N 1
ATOM 715 C CA . HIS A 1 94 ? -3.612 -12.109 17.534 1.00 66.88 94 HIS A CA 1
ATOM 716 C C . HIS A 1 94 ? -2.882 -12.364 16.191 1.00 66.88 94 HIS A C 1
ATOM 718 O O . HIS A 1 94 ? -1.680 -12.618 16.173 1.00 66.88 94 HIS A O 1
ATOM 724 N N . LEU A 1 95 ? -3.583 -12.317 15.054 1.00 74.88 95 LEU A N 1
ATOM 725 C CA . LEU A 1 95 ? -3.008 -12.587 13.729 1.00 74.88 95 LEU A CA 1
ATOM 726 C C . LEU A 1 95 ? -2.804 -11.337 12.865 1.00 74.88 95 LEU A C 1
ATOM 728 O O . LEU A 1 95 ? -2.209 -11.447 11.794 1.00 74.88 95 LEU A O 1
ATOM 732 N N . MET A 1 96 ? -3.253 -10.161 13.316 1.00 77.12 96 MET A N 1
ATOM 733 C CA . MET A 1 96 ? -3.220 -8.937 12.505 1.00 77.12 96 MET A CA 1
ATOM 734 C C . MET A 1 96 ? -1.788 -8.551 12.141 1.00 77.12 96 MET A C 1
ATOM 736 O O . MET A 1 96 ? -1.485 -8.342 10.972 1.00 77.12 96 MET A O 1
ATOM 740 N N . ILE A 1 97 ? -0.872 -8.554 13.113 1.00 77.38 97 ILE A N 1
ATOM 741 C CA . ILE A 1 97 ? 0.543 -8.226 12.879 1.00 77.38 97 ILE A CA 1
ATOM 742 C C . ILE A 1 97 ? 1.165 -9.182 11.855 1.00 77.38 97 ILE A C 1
ATOM 744 O O . ILE A 1 97 ? 1.833 -8.748 10.918 1.00 77.38 97 ILE A O 1
ATOM 748 N N . THR A 1 98 ? 0.914 -10.486 11.992 1.00 83.75 98 THR A N 1
ATOM 749 C CA . THR A 1 98 ? 1.427 -11.493 11.055 1.00 83.75 98 THR A CA 1
ATOM 750 C C . THR A 1 98 ? 0.896 -11.263 9.641 1.00 83.75 98 THR A C 1
ATOM 752 O O . THR A 1 98 ? 1.681 -11.297 8.694 1.00 83.75 98 THR A O 1
ATOM 755 N N . GLN A 1 99 ? -0.398 -10.972 9.498 1.00 83.50 99 GLN A N 1
ATOM 756 C CA . GLN A 1 99 ? -1.019 -10.663 8.208 1.00 83.50 99 GLN A CA 1
ATOM 757 C C . GLN A 1 99 ? -0.450 -9.373 7.601 1.00 83.50 99 GLN A C 1
ATOM 759 O O . GLN A 1 99 ? -0.116 -9.354 6.423 1.00 83.50 99 GLN A O 1
ATOM 764 N N . ILE A 1 100 ? -0.218 -8.327 8.399 1.00 80.31 100 ILE A N 1
ATOM 765 C CA . ILE A 1 100 ? 0.448 -7.082 7.965 1.00 80.31 100 ILE A CA 1
ATOM 766 C C . ILE A 1 100 ? 1.845 -7.347 7.440 1.00 80.31 100 ILE A C 1
ATOM 768 O O . ILE A 1 100 ? 2.201 -6.879 6.355 1.00 80.31 100 ILE A O 1
ATOM 772 N N . CYS A 1 101 ? 2.622 -8.147 8.155 1.00 82.81 101 CYS A N 1
ATOM 773 C CA . CYS A 1 101 ? 3.947 -8.520 7.696 1.00 82.81 101 CYS A CA 1
ATOM 774 C C . CYS A 1 101 ? 3.893 -9.285 6.365 1.00 82.81 101 CYS A C 1
ATOM 776 O O . CYS A 1 101 ? 4.623 -8.941 5.435 1.00 82.81 101 CYS A O 1
ATOM 778 N N . GLN A 1 102 ? 3.030 -10.298 6.263 1.00 85.81 102 GLN A N 1
ATOM 779 C CA . GLN A 1 102 ? 2.976 -11.209 5.115 1.00 85.81 102 GLN A CA 1
ATOM 780 C C . GLN A 1 102 ? 2.351 -10.587 3.867 1.00 85.81 102 GLN A C 1
ATOM 782 O O . GLN A 1 102 ? 2.895 -10.735 2.774 1.00 85.81 102 GLN A O 1
ATOM 787 N N . ASP A 1 103 ? 1.239 -9.881 4.027 1.00 82.69 103 ASP A N 1
ATOM 788 C CA . ASP A 1 103 ? 0.423 -9.420 2.908 1.00 82.69 103 ASP A CA 1
ATOM 789 C C . ASP A 1 103 ? 0.803 -8.018 2.421 1.00 82.69 103 ASP A C 1
ATOM 791 O O . ASP A 1 103 ? 0.487 -7.641 1.287 1.00 82.69 103 ASP A O 1
ATOM 795 N N . ILE A 1 104 ? 1.475 -7.234 3.271 1.00 78.81 104 ILE A N 1
ATOM 796 C CA . ILE A 1 104 ? 1.767 -5.822 3.005 1.00 78.81 104 ILE A CA 1
ATOM 797 C C . ILE A 1 104 ? 3.260 -5.552 3.030 1.00 78.81 104 ILE A C 1
ATOM 799 O O . ILE A 1 104 ? 3.834 -5.165 2.013 1.00 78.81 104 ILE A O 1
ATOM 803 N N . VAL A 1 105 ? 3.900 -5.738 4.185 1.00 83.00 105 VAL A N 1
ATOM 804 C CA . VAL A 1 105 ? 5.274 -5.266 4.384 1.00 83.00 105 VAL A CA 1
ATOM 805 C C . VAL A 1 105 ? 6.240 -6.036 3.492 1.00 83.00 105 VAL A C 1
ATOM 807 O O . VAL A 1 105 ? 6.995 -5.419 2.742 1.00 83.00 105 VAL A O 1
ATOM 810 N N . ILE A 1 106 ? 6.188 -7.371 3.508 1.00 84.00 106 ILE A N 1
ATOM 811 C CA . ILE A 1 106 ? 7.087 -8.203 2.699 1.00 84.00 106 ILE A CA 1
ATOM 812 C C . ILE A 1 106 ? 6.917 -7.918 1.194 1.00 84.00 106 ILE A C 1
ATOM 814 O O . ILE A 1 106 ? 7.930 -7.636 0.550 1.00 84.00 106 ILE A O 1
ATOM 818 N N . PRO A 1 107 ? 5.699 -7.921 0.610 1.00 80.38 107 PRO A N 1
ATOM 819 C CA . PRO A 1 107 ? 5.518 -7.634 -0.814 1.00 80.38 107 PRO A CA 1
ATOM 820 C C . PRO A 1 107 ? 6.009 -6.251 -1.255 1.00 80.38 107 PRO A C 1
ATOM 822 O O . PRO A 1 107 ? 6.446 -6.104 -2.393 1.00 80.38 107 PRO A O 1
ATOM 825 N N . ILE A 1 108 ? 5.951 -5.245 -0.378 1.00 78.19 108 ILE A N 1
ATOM 826 C CA . ILE A 1 108 ? 6.333 -3.864 -0.708 1.00 78.19 108 ILE A CA 1
ATOM 827 C C . ILE A 1 108 ? 7.835 -3.629 -0.563 1.00 78.19 108 ILE A C 1
ATOM 829 O O . ILE A 1 108 ? 8.422 -2.892 -1.359 1.00 78.19 108 ILE A O 1
ATOM 833 N N . VAL A 1 109 ? 8.452 -4.221 0.464 1.00 80.75 109 VAL A N 1
ATOM 834 C CA . VAL A 1 109 ? 9.887 -4.063 0.738 1.00 80.75 109 VAL A CA 1
ATOM 835 C C . VAL A 1 109 ? 10.728 -4.907 -0.216 1.00 80.75 109 VAL A C 1
ATOM 837 O O . VAL A 1 109 ? 11.854 -4.523 -0.544 1.00 80.75 109 VAL A O 1
ATOM 840 N N . ARG A 1 110 ? 10.185 -6.037 -0.686 1.00 83.19 110 ARG A N 1
ATOM 841 C CA . ARG A 1 110 ? 10.866 -6.922 -1.628 1.00 83.19 110 ARG A CA 1
ATOM 842 C C . ARG A 1 110 ? 11.190 -6.184 -2.930 1.00 83.19 110 ARG A C 1
ATOM 844 O O . ARG A 1 110 ? 10.351 -5.489 -3.503 1.00 83.19 110 ARG A O 1
ATOM 851 N N . LEU A 1 111 ? 12.414 -6.384 -3.415 1.00 83.19 111 LEU A N 1
ATOM 852 C CA . LEU A 1 111 ? 12.802 -5.943 -4.749 1.00 83.19 111 LEU A CA 1
ATOM 853 C C . LEU A 1 111 ? 11.915 -6.621 -5.792 1.00 83.19 111 LEU A C 1
ATOM 855 O O . LEU A 1 111 ? 11.673 -7.824 -5.742 1.00 83.19 111 LEU A O 1
ATOM 859 N N . ARG A 1 112 ? 11.393 -5.825 -6.722 1.00 84.06 112 ARG A N 1
ATOM 860 C CA . ARG A 1 112 ? 10.605 -6.349 -7.838 1.00 84.06 112 ARG A CA 1
ATOM 861 C C . ARG A 1 112 ? 11.560 -6.840 -8.914 1.00 84.06 112 ARG A C 1
ATOM 863 O O . ARG A 1 112 ? 12.639 -6.275 -9.061 1.00 84.06 112 ARG A O 1
ATOM 870 N N . ASP A 1 113 ? 11.123 -7.791 -9.732 1.00 87.06 113 ASP A N 1
ATOM 871 C CA . ASP A 1 113 ? 11.957 -8.391 -10.784 1.00 87.06 113 ASP A CA 1
ATOM 872 C C . ASP A 1 113 ? 12.640 -7.333 -11.670 1.00 87.06 113 ASP A C 1
ATOM 874 O O . ASP A 1 113 ? 13.828 -7.420 -11.951 1.00 87.06 113 ASP A O 1
ATOM 878 N N . LYS A 1 114 ? 11.930 -6.254 -12.031 1.00 84.50 114 LYS A N 1
ATOM 879 C CA . LYS A 1 114 ? 12.502 -5.134 -12.804 1.00 84.50 114 LYS A CA 1
ATOM 880 C C . LYS A 1 114 ? 13.665 -4.420 -12.098 1.00 84.50 114 LYS A C 1
ATOM 882 O O . LYS A 1 114 ? 14.580 -3.937 -12.759 1.00 84.50 114 LYS A O 1
ATOM 887 N N . ASP A 1 115 ? 13.596 -4.316 -10.774 1.00 87.00 115 ASP A N 1
ATOM 888 C CA . ASP A 1 115 ? 14.584 -3.642 -9.939 1.00 87.00 115 ASP A CA 1
ATOM 889 C C . ASP A 1 115 ? 15.796 -4.581 -9.733 1.00 87.00 115 ASP A C 1
ATOM 891 O O . ASP A 1 115 ? 1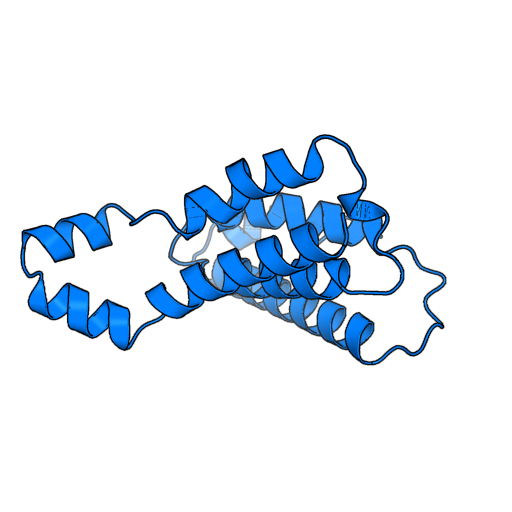6.939 -4.127 -9.787 1.00 87.00 115 ASP A O 1
ATOM 895 N N . GLU A 1 116 ? 15.566 -5.898 -9.616 1.00 90.06 116 GLU A N 1
ATOM 896 C CA . GLU A 1 116 ? 16.625 -6.921 -9.608 1.00 90.06 116 GLU A CA 1
ATOM 897 C C . GLU A 1 116 ? 17.381 -6.991 -10.942 1.00 90.06 116 GLU A C 1
ATOM 899 O O . GLU A 1 116 ? 18.611 -7.045 -10.962 1.00 90.06 116 GLU A O 1
ATOM 904 N N . GLU A 1 117 ? 16.669 -6.956 -12.069 1.00 92.56 117 GLU A N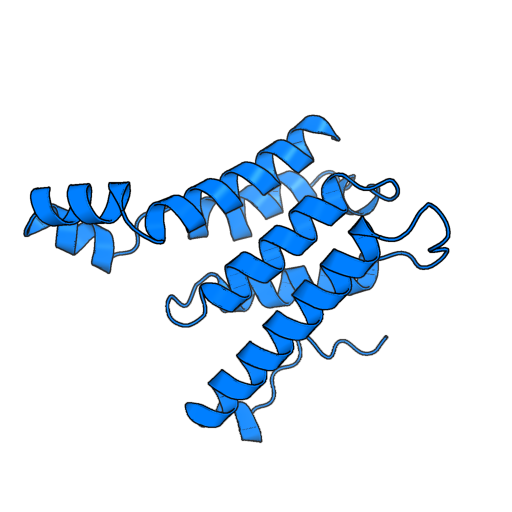 1
ATOM 905 C CA . GLU A 1 117 ? 17.290 -6.935 -13.395 1.00 92.56 117 GLU A CA 1
ATOM 906 C C . GLU A 1 117 ? 18.094 -5.649 -13.612 1.00 92.56 117 GLU A C 1
ATOM 908 O O . GLU A 1 117 ? 19.224 -5.703 -14.099 1.00 92.56 117 GLU A O 1
ATOM 913 N N . LEU A 1 118 ? 17.576 -4.493 -13.174 1.00 90.94 118 LEU A N 1
ATOM 914 C CA . LEU A 1 118 ? 18.341 -3.246 -13.210 1.00 90.94 118 LEU A CA 1
ATOM 915 C C . LEU A 1 118 ? 19.622 -3.355 -12.378 1.00 90.94 118 LEU A C 1
ATOM 917 O O . LEU A 1 118 ? 20.672 -2.906 -12.830 1.00 90.94 118 LEU A O 1
ATOM 921 N N . PHE A 1 119 ? 19.557 -3.971 -11.197 1.00 93.00 119 PHE A N 1
ATOM 922 C CA . PHE A 1 119 ? 20.737 -4.194 -10.368 1.00 93.00 119 PHE A CA 1
ATOM 923 C C . PHE A 1 119 ? 21.779 -5.075 -11.073 1.00 93.00 119 PHE A C 1
ATOM 925 O O . PHE A 1 119 ? 22.961 -4.731 -11.082 1.00 93.00 119 PHE A O 1
ATOM 932 N N . LYS A 1 120 ? 21.350 -6.169 -11.719 1.00 94.81 120 LYS A N 1
ATOM 933 C CA . LYS A 1 120 ? 22.240 -7.076 -12.467 1.00 94.81 120 LYS A CA 1
ATOM 934 C C . LYS A 1 120 ? 22.886 -6.400 -13.678 1.00 94.81 120 LYS A C 1
ATOM 936 O O . LYS A 1 120 ? 24.063 -6.628 -13.943 1.00 94.81 120 LYS A O 1
ATOM 941 N N . VAL A 1 121 ? 22.127 -5.587 -14.415 1.00 96.62 121 VAL A N 1
ATOM 942 C CA . VAL A 1 121 ? 22.584 -4.957 -15.667 1.00 96.62 121 VAL A CA 1
ATOM 943 C C . VAL A 1 121 ? 23.374 -3.670 -15.408 1.00 96.62 121 VAL A C 1
ATOM 945 O O . VAL A 1 121 ? 24.341 -3.386 -16.113 1.00 96.62 121 VAL A O 1
ATOM 948 N N . ASN A 1 122 ? 22.977 -2.871 -14.415 1.00 95.62 122 ASN A N 1
ATOM 949 C CA . ASN A 1 122 ? 23.604 -1.593 -14.084 1.00 95.62 122 ASN A CA 1
ATOM 950 C C . ASN A 1 122 ? 23.357 -1.203 -12.615 1.00 95.62 122 ASN A C 1
ATOM 952 O O . ASN A 1 122 ? 22.511 -0.362 -12.293 1.00 95.62 122 ASN A O 1
ATOM 956 N N . TYR A 1 123 ? 24.156 -1.778 -11.716 1.00 93.12 123 TYR A N 1
ATOM 957 C CA . TYR A 1 123 ? 24.053 -1.527 -10.278 1.00 93.12 123 TYR A CA 1
ATOM 958 C C . TYR A 1 123 ? 24.258 -0.050 -9.886 1.00 93.12 123 TYR A C 1
ATOM 960 O O . TYR A 1 123 ? 23.698 0.398 -8.889 1.00 93.12 123 TYR A O 1
ATOM 968 N N . ILE A 1 124 ? 25.026 0.732 -10.657 1.00 94.19 124 ILE A N 1
ATOM 969 C CA . ILE A 1 124 ? 25.240 2.161 -10.374 1.00 94.19 124 ILE A CA 1
ATOM 970 C C . ILE A 1 124 ? 23.934 2.937 -10.564 1.00 94.19 124 ILE A C 1
ATOM 972 O O . ILE A 1 124 ? 23.582 3.765 -9.724 1.00 94.19 124 ILE A O 1
ATOM 976 N N . GLU A 1 125 ? 23.207 2.674 -11.651 1.00 90.31 125 GLU A N 1
ATOM 977 C CA . GLU A 1 125 ? 21.902 3.292 -11.900 1.00 90.31 125 GLU A CA 1
ATOM 978 C C . GLU A 1 125 ? 20.858 2.825 -10.882 1.00 90.31 125 GLU A C 1
ATOM 980 O O . GLU A 1 125 ? 20.067 3.638 -10.405 1.00 90.31 125 GLU A O 1
ATOM 985 N N . PHE A 1 126 ? 20.899 1.550 -10.482 1.00 89.38 126 PHE A N 1
ATOM 986 C CA . PHE A 1 126 ? 20.083 1.057 -9.376 1.00 89.38 126 PHE A CA 1
ATOM 987 C C . PHE A 1 126 ? 20.337 1.854 -8.087 1.00 89.38 126 PHE A C 1
ATOM 989 O O . PHE A 1 126 ? 19.389 2.398 -7.533 1.00 89.38 126 PHE A O 1
ATOM 996 N N . ILE A 1 127 ? 21.594 1.999 -7.644 1.00 88.50 127 ILE A N 1
ATOM 997 C CA . ILE A 1 127 ? 21.940 2.735 -6.411 1.00 88.50 127 ILE A CA 1
ATOM 998 C C . ILE A 1 127 ? 21.505 4.203 -6.505 1.00 88.50 127 ILE A C 1
ATOM 1000 O O . ILE A 1 127 ? 20.951 4.750 -5.554 1.00 88.50 127 ILE A O 1
ATOM 1004 N N . LYS A 1 128 ? 21.716 4.853 -7.657 1.00 88.50 128 LYS A N 1
ATOM 1005 C CA . LYS A 1 128 ? 21.263 6.236 -7.875 1.00 88.50 128 LYS A CA 1
ATOM 1006 C C . LYS A 1 128 ? 19.749 6.365 -7.734 1.00 88.50 128 LYS A C 1
ATOM 1008 O O . LYS A 1 128 ? 19.282 7.296 -7.084 1.00 88.50 128 LYS A O 1
ATOM 1013 N N . ARG A 1 129 ? 18.986 5.437 -8.320 1.00 84.12 129 ARG A N 1
ATOM 1014 C CA . ARG A 1 129 ? 17.527 5.406 -8.174 1.00 84.12 129 ARG A CA 1
ATOM 1015 C C . ARG A 1 129 ? 17.114 5.073 -6.754 1.00 84.12 129 ARG A C 1
ATOM 1017 O O . ARG A 1 129 ? 16.179 5.680 -6.264 1.00 84.12 129 ARG A O 1
ATOM 1024 N N . ASP A 1 130 ? 17.781 4.155 -6.081 1.00 82.62 130 ASP A N 1
ATOM 1025 C CA . ASP A 1 130 ? 17.436 3.788 -4.710 1.00 82.62 130 ASP A CA 1
ATOM 1026 C C . ASP A 1 130 ? 17.556 4.991 -3.759 1.00 82.62 130 ASP A C 1
ATOM 1028 O O . ASP A 1 130 ? 16.622 5.301 -3.025 1.00 82.62 130 ASP A O 1
ATOM 1032 N N . ILE A 1 131 ? 18.637 5.767 -3.887 1.00 81.31 131 ILE A N 1
ATOM 1033 C CA . ILE A 1 131 ? 18.867 6.983 -3.091 1.00 81.31 131 ILE A CA 1
ATOM 1034 C C . ILE A 1 131 ? 17.886 8.113 -3.459 1.00 81.31 131 ILE A C 1
ATOM 1036 O O . ILE A 1 131 ? 17.514 8.910 -2.597 1.00 81.31 131 ILE A O 1
ATOM 1040 N N . ALA A 1 132 ? 17.478 8.214 -4.728 1.00 69.94 132 ALA A N 1
ATOM 1041 C CA . A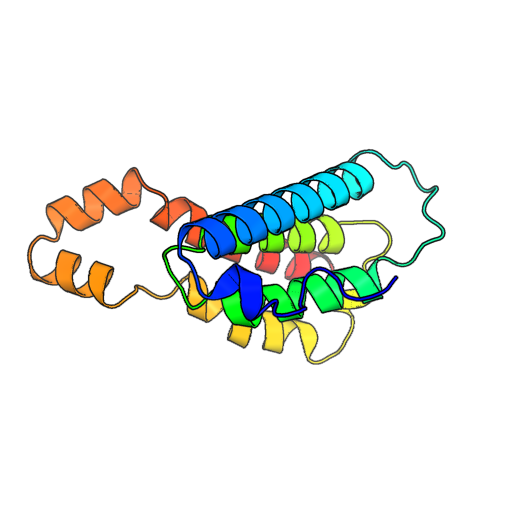LA A 1 132 ? 16.719 9.357 -5.244 1.00 69.94 132 ALA A CA 1
ATOM 1042 C C . ALA A 1 132 ? 15.214 9.110 -5.482 1.00 69.94 132 ALA A C 1
ATOM 1044 O O . ALA A 1 132 ? 14.504 10.068 -5.784 1.00 69.94 132 ALA A O 1
ATOM 1045 N N . SER A 1 133 ? 14.714 7.871 -5.411 1.00 66.00 133 SER A N 1
ATOM 1046 C CA . SER A 1 133 ? 13.398 7.504 -5.970 1.00 66.00 133 SER A CA 1
ATOM 1047 C C . SER A 1 133 ? 12.380 6.938 -4.978 1.00 66.00 133 SER A C 1
ATOM 1049 O O . SER A 1 133 ? 12.646 6.656 -3.809 1.00 66.00 133 SER A O 1
ATOM 1051 N N . ASP A 1 134 ? 11.193 6.689 -5.530 1.00 64.25 134 ASP A N 1
ATOM 1052 C CA . ASP A 1 134 ? 10.030 6.047 -4.926 1.00 64.25 134 ASP A CA 1
ATOM 1053 C C . ASP A 1 134 ? 10.300 4.677 -4.279 1.00 64.25 134 ASP A C 1
ATOM 1055 O O . ASP A 1 134 ? 9.486 4.223 -3.474 1.00 64.25 134 ASP A O 1
ATOM 1059 N N . ILE A 1 135 ? 11.415 3.997 -4.598 1.00 64.94 135 ILE A N 1
ATOM 1060 C CA . ILE A 1 135 ? 11.818 2.748 -3.919 1.00 64.94 135 ILE A CA 1
ATOM 1061 C C . ILE A 1 135 ? 11.997 3.005 -2.417 1.00 64.94 135 ILE A C 1
ATOM 1063 O O . ILE A 1 135 ? 11.380 2.316 -1.599 1.00 64.94 135 ILE A O 1
ATOM 1067 N N . HIS A 1 136 ? 12.729 4.066 -2.068 1.00 68.56 136 HIS A N 1
ATOM 1068 C CA . HIS A 1 136 ? 12.918 4.494 -0.687 1.00 68.56 136 HIS A CA 1
ATOM 1069 C C . HIS A 1 136 ? 11.585 4.891 -0.034 1.00 68.56 136 HIS A C 1
ATOM 1071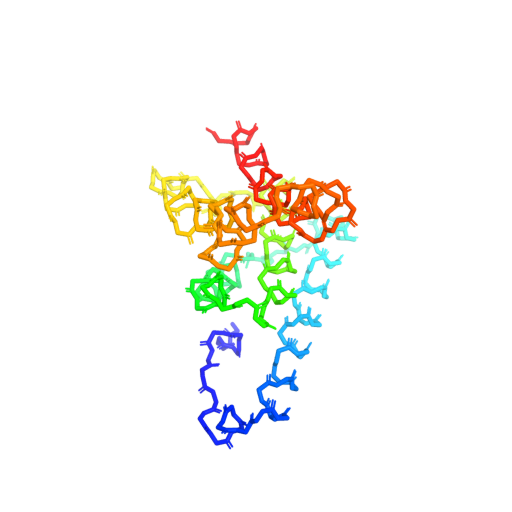 O O . HIS A 1 136 ? 11.341 4.590 1.132 1.00 68.56 136 HIS A O 1
ATOM 1077 N N . ILE A 1 137 ? 10.669 5.515 -0.786 1.00 70.94 137 ILE A N 1
ATOM 1078 C CA . ILE A 1 137 ? 9.348 5.915 -0.277 1.00 70.94 137 ILE A CA 1
ATOM 1079 C C . ILE A 1 137 ? 8.493 4.687 0.067 1.00 70.94 137 ILE A C 1
ATOM 1081 O O . ILE A 1 137 ? 7.894 4.662 1.143 1.00 70.94 137 ILE A O 1
ATOM 1085 N N . ARG A 1 138 ? 8.473 3.655 -0.789 1.00 75.62 138 ARG A N 1
ATOM 1086 C CA . ARG A 1 138 ? 7.739 2.401 -0.538 1.00 75.62 138 ARG A CA 1
ATOM 1087 C C . ARG A 1 138 ? 8.255 1.659 0.687 1.00 75.62 138 ARG A C 1
ATOM 1089 O O . ARG A 1 138 ? 7.465 1.324 1.568 1.00 75.62 138 ARG A O 1
ATOM 1096 N N . GLN A 1 139 ? 9.565 1.439 0.760 1.00 79.75 139 GLN A N 1
ATOM 1097 C CA . GLN A 1 139 ? 10.184 0.744 1.889 1.00 79.75 139 GLN A CA 1
ATOM 1098 C C . GLN A 1 139 ? 9.993 1.522 3.189 1.00 79.75 139 GLN A C 1
ATOM 1100 O O . GLN A 1 139 ? 9.589 0.949 4.197 1.00 79.75 139 GLN A O 1
ATOM 1105 N N . ARG A 1 140 ? 10.195 2.845 3.155 1.00 81.75 140 ARG A N 1
ATOM 1106 C CA . ARG A 1 140 ? 9.969 3.705 4.317 1.00 81.75 140 ARG A CA 1
ATOM 1107 C C . ARG A 1 140 ? 8.529 3.607 4.808 1.00 81.75 140 ARG A C 1
ATOM 1109 O O . ARG A 1 140 ? 8.327 3.362 5.987 1.00 81.75 140 ARG A O 1
ATOM 1116 N N . ILE A 1 141 ? 7.537 3.742 3.926 1.00 79.56 141 ILE A N 1
ATOM 1117 C CA . ILE A 1 141 ? 6.117 3.695 4.311 1.00 79.56 141 ILE A CA 1
ATOM 1118 C C . ILE A 1 141 ? 5.726 2.319 4.879 1.00 79.56 141 ILE A C 1
ATOM 1120 O O . ILE A 1 141 ? 5.011 2.258 5.879 1.00 79.56 141 ILE A O 1
ATOM 1124 N N . ALA A 1 142 ? 6.241 1.221 4.313 1.00 81.00 142 ALA A N 1
ATOM 1125 C CA . ALA A 1 142 ? 6.044 -0.123 4.863 1.00 81.00 142 ALA A CA 1
ATOM 1126 C C . ALA A 1 142 ? 6.690 -0.301 6.253 1.00 81.00 142 ALA A C 1
ATOM 1128 O O . ALA A 1 142 ? 6.138 -0.977 7.119 1.00 81.00 142 ALA A O 1
ATOM 1129 N N . CYS A 1 143 ? 7.833 0.337 6.500 1.00 82.81 143 CYS A N 1
ATOM 1130 C CA . CYS A 1 143 ? 8.443 0.354 7.826 1.00 82.81 143 CYS A CA 1
ATOM 1131 C C . CYS A 1 143 ? 7.640 1.202 8.825 1.00 82.81 143 CYS A C 1
ATOM 1133 O O . CYS A 1 143 ? 7.553 0.831 9.992 1.00 82.81 143 CYS A O 1
ATOM 1135 N N . GLU A 1 144 ? 7.038 2.315 8.397 1.00 84.19 144 GLU A N 1
ATOM 1136 C CA . GLU A 1 144 ? 6.259 3.189 9.287 1.00 84.19 144 GLU A CA 1
ATOM 1137 C C . GLU A 1 144 ? 4.989 2.512 9.814 1.00 84.19 144 GLU A C 1
ATOM 1139 O O . GLU A 1 144 ? 4.704 2.630 11.004 1.00 84.19 144 GLU A O 1
ATOM 1144 N N . ILE A 1 145 ? 4.264 1.744 8.989 1.00 82.88 145 ILE A N 1
ATOM 1145 C CA . ILE A 1 145 ? 3.111 0.971 9.488 1.00 82.88 145 ILE A CA 1
ATOM 1146 C C . ILE A 1 145 ? 3.554 -0.066 10.529 1.00 82.88 145 ILE A C 1
ATOM 1148 O O . ILE A 1 145 ? 2.941 -0.178 11.587 1.00 82.88 145 ILE A O 1
ATOM 1152 N N . LEU A 1 146 ? 4.665 -0.769 10.279 1.00 83.00 146 LEU A N 1
ATOM 1153 C CA . LEU A 1 146 ? 5.181 -1.790 11.189 1.00 83.00 146 LEU A CA 1
ATOM 1154 C C . LEU A 1 146 ? 5.636 -1.187 12.525 1.00 83.00 146 LEU A C 1
ATOM 1156 O O . LEU A 1 146 ? 5.344 -1.750 13.576 1.00 83.00 146 LEU A O 1
ATOM 1160 N N . LYS A 1 147 ? 6.286 -0.017 12.495 1.00 83.12 147 LYS A N 1
ATOM 1161 C CA . LYS A 1 147 ? 6.619 0.751 13.705 1.00 83.12 147 LYS A CA 1
ATOM 1162 C C . LYS A 1 147 ? 5.367 1.200 14.456 1.00 83.12 147 LYS A C 1
ATOM 1164 O O . LYS A 1 147 ? 5.329 1.066 15.676 1.00 83.12 147 LYS A O 1
ATOM 1169 N N . GLY A 1 148 ? 4.362 1.718 13.746 1.00 80.75 148 GLY A N 1
ATOM 1170 C CA . GLY A 1 148 ? 3.105 2.171 14.346 1.00 80.75 148 GLY A CA 1
ATOM 1171 C C . GLY A 1 148 ? 2.387 1.045 15.085 1.00 80.75 148 GLY A C 1
ATOM 1172 O O . GLY A 1 148 ? 1.922 1.238 16.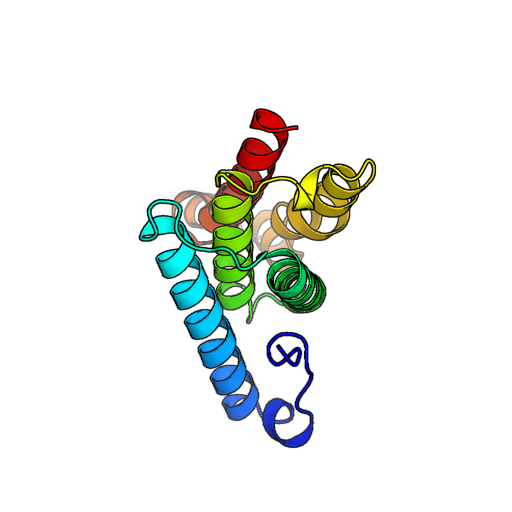203 1.00 80.75 148 GLY A O 1
ATOM 1173 N N . ILE A 1 149 ? 2.389 -0.158 14.515 1.00 79.06 149 ILE A N 1
ATOM 1174 C CA . ILE A 1 149 ? 1.811 -1.344 15.149 1.00 79.06 149 ILE A CA 1
ATOM 1175 C C . ILE A 1 149 ? 2.679 -1.811 16.320 1.00 79.06 149 ILE A C 1
ATOM 1177 O O . ILE A 1 149 ? 2.188 -1.864 17.435 1.00 79.06 149 ILE A O 1
ATOM 1181 N N . ALA A 1 150 ? 3.974 -2.066 16.114 1.00 79.62 150 ALA A N 1
ATOM 1182 C CA . ALA A 1 150 ? 4.863 -2.585 17.163 1.00 79.62 150 ALA A CA 1
ATOM 1183 C C . ALA A 1 150 ? 5.001 -1.665 18.393 1.00 79.62 150 ALA A C 1
ATOM 1185 O O . ALA A 1 150 ? 5.467 -2.095 19.443 1.00 79.62 150 ALA A O 1
ATOM 1186 N N . THR A 1 151 ? 4.654 -0.383 18.260 1.00 80.38 151 THR A N 1
ATOM 1187 C CA . THR A 1 151 ? 4.639 0.562 19.386 1.00 80.38 151 THR A CA 1
ATOM 1188 C C . THR A 1 151 ? 3.366 0.444 20.229 1.00 80.38 151 THR A C 1
ATOM 1190 O O . THR A 1 151 ? 3.397 0.760 21.415 1.00 80.38 151 THR A O 1
ATOM 1193 N N . ASN A 1 152 ? 2.252 0.015 19.629 1.00 73.25 152 ASN A N 1
ATOM 1194 C CA . ASN A 1 152 ? 0.920 0.070 20.235 1.00 73.25 152 ASN A CA 1
ATOM 1195 C C . ASN A 1 152 ? 0.315 -1.317 20.554 1.00 73.25 152 ASN A C 1
ATOM 1197 O O . ASN A 1 152 ? -0.709 -1.360 21.236 1.00 73.25 152 ASN A O 1
ATOM 1201 N N . TYR A 1 153 ? 0.932 -2.423 20.109 1.00 68.50 153 TYR A N 1
ATOM 1202 C CA . TYR A 1 153 ? 0.546 -3.821 20.399 1.00 68.50 153 TYR A CA 1
ATOM 1203 C C . TYR A 1 153 ? 1.782 -4.711 20.514 1.00 68.50 153 TYR A C 1
ATOM 1205 O O . TYR A 1 153 ? 1.705 -5.699 21.277 1.00 68.50 153 TYR A O 1
#

Foldseek 3Di:
DPLLQLDDDCVQCVDPVSVVVSLVVLLVVLVVLQVCQVPDDPPPPDDCLVVLVSLVSNLLVQLQPPVSVSSNLSSLSSLLSQLQGPRNVNCVDPCNLVCLVPRQQCSQLDDDPVLVVCCVVPVPVSVVCCVPHCSVVSNVSSVSSNVSNVVRD

Secondary structure (DSSP, 8-state):
---TTT---HHHHTSHHHHHHHHHHHHHHHHHHHHHHHH--S---S-SHHHHHHHHHHHHHHTT-GGGHHHHHHHHHHHHHHHTSS--GGG-STTHHHHHIIIIIHHHHSPPHHHHHHHHH-HHHHHHHHHHSHHHHHHHHHHHHHHHHHHH-

InterPro domains:
  IPR011989 Armadillo-like helical [G3DSA:1.25.10.10] (2-153)
  IPR013713 Exportin-2, central domain [PF08506] (4-152)
  IPR016024 Armadillo-type fold [SSF48371] (5-152)

Radius of gyration: 16.65 Å; chains: 1; bounding box: 47×29×40 Å

Organism: Prunus armeniaca (NCBI:txid36596)